Protein AF-A0A1N7R4X8-F1 (afdb_monomer)

Organism: NCBI:txid477680

pLDDT: mean 83.39, std 15.97, range [34.5, 97.56]

Nearest PDB structures (foldseek):
  7ypu-assembly1_A  TM=7.077E-01  e=3.087E-02  Streptomyces lavendulae subsp. lavendulae
  5c82-assembly1_A-2  TM=6.660E-01  e=2.263E-02  Streptomyces noursei
  7ypu-assembly2_C  TM=7.024E-01  e=5.746E-02  Streptomyces lavendulae subsp. lavendulae
  7ypv-assembly1_B  TM=7.015E-01  e=5.400E-02  Streptomyces lavendulae subsp. lavendulae
  7ypu-assembly2_D  TM=7.006E-01  e=1.005E-01  Streptomyces lavendulae subsp. lavendulae

Secondary structure (DSSP, 8-state):
--THHHHHGGGEEEEEES-GGGGTT----HHHHHHHTT----TT---EEEEEEEEETTEEEEEEE-SS-EEEEEEETTTTEEEEEEEE--GGGTTS-HHHHHHHHHHHHHHHTT--EEEE---SSS-----EE-

Solvent-accessible surface area (backbone atoms only — not comparable to full-atom values): 7537 Å² total; per-residue (Å²): 142,78,68,56,44,72,78,49,46,86,39,54,47,79,46,82,46,70,60,66,79,53,36,72,86,46,95,66,52,72,66,53,53,39,28,57,67,8,50,57,71,54,91,82,65,79,54,34,41,37,41,39,34,50,76,42,74,36,24,34,38,38,37,40,44,44,96,61,37,40,36,33,32,41,37,32,63,84,80,18,37,34,37,42,68,45,79,46,62,52,77,93,50,54,94,71,48,51,71,60,40,24,52,51,39,16,57,53,37,32,57,76,68,66,37,53,37,47,43,42,59,56,64,79,75,88,79,48,83,58,74,55,77,114

Sequence (134 aa):
MLDHTEELYHIVKVTRNGDEDIAEHCNLSDKQLLALCGGIPDNTLTKLDLTITIEGPCTFETEVHTEKYYVSRNINLQEGIIINNTMLVPTIYRSTRIGTKLFYNQIVASRAHSFSTLRTNAIQGTDFYGYVTW

Structure (mmCIF, N/CA/C/O backbone):
data_AF-A0A1N7R4X8-F1
#
_entry.id   AF-A0A1N7R4X8-F1
#
loop_
_atom_site.group_PDB
_atom_site.id
_atom_site.type_symbol
_atom_site.label_atom_id
_atom_site.label_alt_id
_atom_site.label_comp_id
_atom_site.label_asym_id
_atom_site.label_entity_id
_atom_site.label_seq_id
_atom_site.pdbx_PDB_ins_code
_atom_site.Cartn_x
_atom_site.Cartn_y
_atom_site.Cartn_z
_atom_site.occupancy
_atom_site.B_iso_or_equiv
_atom_site.auth_seq_id
_atom_site.auth_comp_id
_atom_site.auth_asym_id
_atom_site.auth_atom_id
_atom_site.pdbx_PDB_model_num
ATOM 1 N N . MET A 1 1 ? -8.445 -12.158 -7.122 1.00 47.59 1 MET A N 1
ATOM 2 C CA . MET A 1 1 ? -6.979 -12.340 -7.196 1.00 47.59 1 MET A CA 1
ATOM 3 C C . MET A 1 1 ? -6.351 -11.595 -6.011 1.00 47.59 1 MET A C 1
ATOM 5 O O . MET A 1 1 ? -5.645 -10.622 -6.210 1.00 47.59 1 MET A O 1
ATOM 9 N N . LEU A 1 2 ? -6.718 -11.981 -4.780 1.00 48.94 2 LEU A N 1
ATOM 10 C CA . LEU A 1 2 ? -6.338 -11.296 -3.526 1.00 48.94 2 LEU A CA 1
ATOM 11 C C . LEU A 1 2 ? -5.275 -12.071 -2.718 1.00 48.94 2 LEU A C 1
ATOM 13 O O . LEU A 1 2 ? -4.802 -11.562 -1.712 1.00 48.94 2 LEU A O 1
ATOM 17 N N . ASP A 1 3 ? -4.892 -13.272 -3.163 1.00 51.81 3 ASP A N 1
ATOM 18 C CA . ASP A 1 3 ? -4.167 -14.259 -2.343 1.00 51.81 3 ASP A CA 1
ATOM 19 C C . ASP A 1 3 ? -2.638 -14.097 -2.299 1.00 51.81 3 ASP A C 1
ATOM 21 O O . ASP A 1 3 ? -1.971 -14.719 -1.481 1.00 51.81 3 ASP A O 1
ATOM 25 N N . HIS A 1 4 ? -2.044 -13.249 -3.142 1.00 60.00 4 HIS A N 1
ATOM 26 C CA . HIS A 1 4 ? -0.577 -13.188 -3.235 1.00 60.00 4 HIS A CA 1
ATOM 27 C C . HIS A 1 4 ? 0.094 -12.453 -2.067 1.00 60.00 4 HIS A C 1
ATOM 29 O O . HIS A 1 4 ? 1.284 -12.645 -1.828 1.00 60.00 4 HIS A O 1
ATOM 35 N N . THR A 1 5 ? -0.637 -11.614 -1.328 1.00 61.59 5 THR A N 1
ATOM 36 C CA . THR A 1 5 ? -0.055 -10.853 -0.209 1.00 61.59 5 THR A CA 1
ATOM 37 C C . THR A 1 5 ? 0.309 -11.764 0.968 1.00 61.59 5 THR A C 1
ATOM 39 O O . THR A 1 5 ? 1.315 -11.521 1.628 1.00 61.59 5 THR A O 1
ATOM 42 N N . GLU A 1 6 ? -0.462 -12.828 1.213 1.00 68.94 6 GLU A N 1
ATOM 43 C CA . GLU A 1 6 ? -0.187 -13.792 2.289 1.00 68.94 6 GLU A CA 1
ATOM 44 C C . GLU A 1 6 ? 1.058 -14.635 1.988 1.00 68.94 6 GLU A C 1
ATOM 46 O O . GLU A 1 6 ? 1.945 -14.762 2.832 1.00 68.94 6 GLU A O 1
ATOM 51 N N . GLU A 1 7 ? 1.169 -15.147 0.759 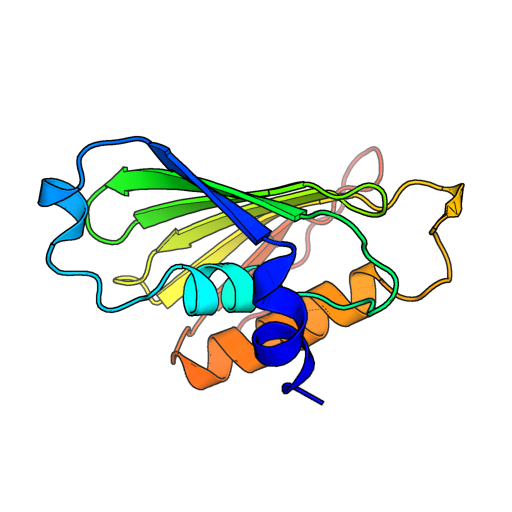1.00 73.31 7 GLU A N 1
ATOM 52 C CA . GLU A 1 7 ? 2.295 -15.982 0.318 1.00 73.31 7 GLU A CA 1
ATOM 53 C C . GLU A 1 7 ? 3.622 -15.210 0.309 1.00 73.31 7 GLU A C 1
ATOM 55 O O . GLU A 1 7 ? 4.684 -15.755 0.623 1.00 73.31 7 GLU A O 1
ATOM 60 N N . LEU A 1 8 ? 3.568 -13.918 -0.022 1.00 79.94 8 LEU A N 1
ATOM 61 C CA . LEU A 1 8 ? 4.747 -13.074 -0.193 1.00 79.94 8 LEU A CA 1
ATOM 62 C C . LEU A 1 8 ? 5.097 -12.255 1.051 1.00 79.94 8 LEU A C 1
ATOM 64 O O . LEU A 1 8 ? 6.097 -11.548 1.031 1.00 79.94 8 LEU A O 1
ATOM 68 N N . TYR A 1 9 ? 4.359 -12.374 2.160 1.00 83.88 9 TYR A N 1
ATOM 69 C CA . TYR A 1 9 ? 4.633 -11.564 3.353 1.00 83.88 9 TYR A CA 1
ATOM 70 C C . TYR A 1 9 ? 6.040 -11.788 3.941 1.00 83.88 9 TYR A C 1
ATOM 72 O O . TYR A 1 9 ? 6.582 -10.923 4.618 1.00 83.88 9 TYR A O 1
ATOM 80 N N . HIS A 1 10 ? 6.676 -12.920 3.632 1.00 85.31 10 HIS A N 1
ATOM 81 C CA . HIS A 1 10 ? 8.051 -13.220 4.033 1.00 85.31 10 HIS A CA 1
ATOM 82 C C . HIS A 1 10 ? 9.105 -12.254 3.452 1.00 85.31 10 HIS A C 1
ATOM 84 O O . HIS A 1 10 ? 10.206 -12.180 3.994 1.00 85.31 10 HIS A O 1
ATOM 90 N N . ILE A 1 11 ? 8.793 -11.519 2.373 1.00 89.62 11 ILE A N 1
ATOM 91 C CA . ILE A 1 11 ? 9.689 -10.497 1.794 1.00 89.62 11 ILE A CA 1
ATOM 92 C C . ILE A 1 11 ? 9.485 -9.108 2.415 1.00 89.62 11 ILE A C 1
ATOM 94 O O . ILE A 1 11 ? 10.190 -8.167 2.043 1.00 89.62 11 ILE A O 1
ATOM 98 N N . VAL A 1 12 ? 8.501 -8.966 3.310 1.00 93.38 12 VAL A N 1
ATOM 99 C CA . VAL A 1 12 ? 8.088 -7.688 3.890 1.00 93.38 12 VAL A CA 1
ATOM 100 C C . VAL A 1 12 ? 8.882 -7.415 5.159 1.00 93.38 12 VAL A C 1
ATOM 102 O O . VAL A 1 12 ? 8.778 -8.136 6.151 1.00 93.38 12 VAL A O 1
ATOM 105 N N . LYS A 1 13 ? 9.645 -6.326 5.148 1.00 96.06 13 LYS A N 1
ATOM 106 C CA . LYS A 1 13 ? 10.261 -5.757 6.340 1.00 96.06 13 LYS A CA 1
ATOM 107 C C . LYS A 1 13 ? 9.383 -4.616 6.844 1.00 96.06 13 LYS A C 1
ATOM 109 O O . LYS A 1 13 ? 9.218 -3.614 6.155 1.00 96.06 13 LYS A O 1
ATOM 114 N N . VAL A 1 14 ? 8.844 -4.762 8.052 1.00 95.12 14 VAL A N 1
ATOM 115 C CA . VAL A 1 14 ? 7.991 -3.743 8.678 1.00 95.12 14 VAL A CA 1
ATOM 116 C C . VAL A 1 14 ? 8.815 -2.857 9.606 1.00 95.12 14 VAL A C 1
ATOM 118 O O . VAL A 1 14 ? 9.597 -3.355 10.415 1.00 95.12 14 VAL A O 1
ATOM 121 N N . THR A 1 15 ? 8.627 -1.546 9.497 1.00 95.44 15 THR A N 1
ATOM 122 C CA . THR A 1 15 ? 9.122 -0.544 10.448 1.00 95.44 15 THR A CA 1
ATOM 123 C C . THR A 1 15 ? 7.937 0.267 10.958 1.00 95.44 15 THR A C 1
ATOM 125 O O . THR A 1 15 ? 7.192 0.830 10.159 1.00 95.44 15 THR A O 1
ATOM 128 N N . ARG A 1 16 ? 7.757 0.321 12.280 1.00 91.88 16 ARG A N 1
ATOM 129 C CA . ARG A 1 16 ? 6.718 1.125 12.934 1.00 91.88 16 ARG A CA 1
ATOM 130 C C . ARG A 1 16 ? 7.347 2.312 13.648 1.00 91.88 16 ARG A C 1
ATOM 132 O O . ARG A 1 16 ? 8.340 2.143 14.351 1.00 91.88 16 ARG A O 1
ATOM 139 N N . ASN A 1 17 ? 6.753 3.484 13.465 1.00 92.00 17 ASN A N 1
ATOM 140 C CA . ASN A 1 17 ? 7.148 4.733 14.102 1.00 92.00 17 ASN A CA 1
ATOM 141 C C . ASN A 1 17 ? 5.941 5.351 14.816 1.00 92.00 17 ASN A C 1
ATOM 143 O O . ASN A 1 17 ? 4.813 5.252 14.333 1.00 92.00 17 ASN A O 1
ATOM 147 N N . GLY A 1 18 ? 6.197 6.055 15.916 1.00 86.25 18 GLY A N 1
ATOM 148 C CA . GLY A 1 18 ? 5.163 6.714 16.711 1.00 86.25 18 GLY A CA 1
ATOM 149 C C . GLY A 1 18 ? 4.803 5.937 17.973 1.00 86.25 18 GLY A C 1
ATOM 150 O O . GLY A 1 18 ? 5.439 4.942 18.315 1.00 86.25 18 GLY A O 1
ATOM 151 N N . ASP A 1 19 ? 3.815 6.454 18.690 1.00 80.19 19 ASP A N 1
ATOM 152 C CA . ASP A 1 19 ? 3.372 5.922 19.974 1.00 80.19 19 ASP A CA 1
ATOM 153 C C . ASP A 1 19 ? 2.265 4.878 19.754 1.00 80.19 19 ASP A C 1
ATOM 155 O O . ASP A 1 19 ? 1.177 5.204 19.274 1.00 80.19 19 ASP A O 1
ATOM 159 N N . GLU A 1 20 ? 2.557 3.610 20.057 1.00 75.94 20 GLU A N 1
ATOM 160 C CA . GLU A 1 20 ? 1.613 2.502 19.862 1.00 75.94 20 GLU A CA 1
ATOM 161 C C . GLU A 1 20 ? 0.388 2.603 20.779 1.00 75.94 20 GLU A C 1
ATOM 163 O O . GLU A 1 20 ? -0.692 2.159 20.380 1.00 75.94 20 GLU A O 1
ATOM 168 N N . ASP A 1 21 ? 0.510 3.274 21.929 1.00 75.19 21 ASP A N 1
ATOM 169 C CA . ASP A 1 21 ? -0.600 3.478 22.865 1.00 75.19 21 ASP A CA 1
ATOM 170 C C . ASP A 1 21 ? -1.679 4.383 22.239 1.00 75.19 21 ASP A C 1
ATOM 172 O O . ASP A 1 21 ? -2.877 4.224 22.475 1.00 75.19 21 ASP A O 1
ATOM 176 N N . ILE A 1 22 ? -1.284 5.289 21.334 1.00 71.50 22 ILE A N 1
ATOM 177 C CA . ILE A 1 22 ? -2.214 6.137 20.568 1.00 71.50 22 ILE A CA 1
ATOM 178 C C . ILE A 1 22 ? -3.027 5.306 19.556 1.00 71.50 22 ILE A C 1
ATOM 180 O O . ILE A 1 22 ? -4.147 5.678 19.190 1.00 71.50 22 ILE A O 1
ATOM 184 N N . ALA A 1 23 ? -2.495 4.165 19.113 1.00 70.25 23 ALA A N 1
ATOM 185 C CA . ALA A 1 23 ? -3.127 3.279 18.139 1.00 70.25 23 ALA A CA 1
ATOM 186 C C . ALA A 1 23 ? -3.916 2.116 18.771 1.00 70.25 23 ALA A C 1
ATOM 188 O O . ALA A 1 23 ? -4.477 1.310 18.024 1.00 70.25 23 ALA A O 1
ATOM 189 N N . GLU A 1 24 ? -4.016 2.027 20.106 1.00 64.38 24 GLU A N 1
ATOM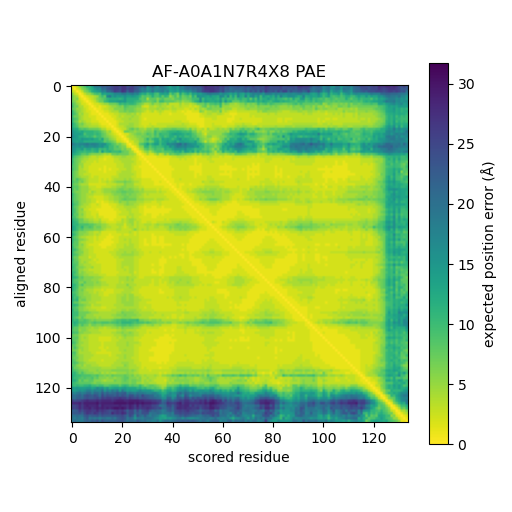 190 C CA . GLU A 1 24 ? -4.557 0.866 20.845 1.00 64.38 24 GLU A CA 1
ATOM 191 C C . GLU A 1 24 ? -5.971 0.419 20.425 1.00 64.38 24 GLU A C 1
ATOM 193 O O . GLU A 1 24 ? -6.408 -0.678 20.758 1.00 64.38 24 GLU A O 1
ATOM 198 N N . HIS A 1 25 ? -6.721 1.257 19.709 1.00 65.38 25 HIS A N 1
ATOM 199 C CA . HIS A 1 25 ? -8.125 1.008 19.362 1.00 65.38 25 HIS A CA 1
ATOM 200 C C . HIS A 1 25 ? -8.322 0.628 17.887 1.00 65.38 25 HIS A C 1
ATOM 202 O O . HIS A 1 25 ? -9.446 0.485 17.400 1.00 65.38 25 HIS A O 1
ATOM 208 N N . CYS A 1 26 ? -7.223 0.465 17.158 1.00 69.12 26 CYS A N 1
ATOM 209 C CA . CYS A 1 26 ? -7.216 0.364 15.713 1.00 69.12 26 CYS A CA 1
ATOM 210 C C . CYS A 1 26 ? -6.949 -1.090 15.320 1.00 69.12 26 CYS A C 1
ATOM 212 O O . CYS A 1 26 ? -5.810 -1.534 15.228 1.00 69.12 26 CYS A O 1
ATOM 214 N N . ASN A 1 27 ? -8.023 -1.850 15.100 1.00 74.25 27 ASN A N 1
ATOM 215 C CA . ASN A 1 27 ? -8.002 -3.304 14.876 1.00 74.25 27 ASN A CA 1
ATOM 216 C C . ASN A 1 27 ? -7.439 -3.748 13.502 1.00 74.25 27 ASN A C 1
ATOM 218 O O . ASN A 1 27 ? -7.947 -4.708 12.919 1.00 74.25 27 ASN A O 1
ATOM 222 N N . LEU A 1 28 ? -6.422 -3.073 12.952 1.00 80.62 28 LEU A N 1
ATOM 223 C CA . LEU A 1 28 ? -5.772 -3.487 11.706 1.00 80.62 28 LEU A CA 1
ATOM 224 C C . LEU A 1 28 ? -4.340 -3.977 11.927 1.00 80.62 28 LEU A C 1
ATOM 226 O O . LEU A 1 28 ? -3.501 -3.308 12.521 1.00 80.62 28 LEU A O 1
ATOM 230 N N . SER A 1 29 ? -4.059 -5.150 11.370 1.00 89.44 29 SER A N 1
ATOM 231 C CA . SER A 1 29 ? -2.715 -5.708 11.237 1.00 89.44 29 SER A CA 1
ATOM 232 C C . SER A 1 29 ? -1.913 -4.996 10.146 1.00 89.44 29 SER A C 1
ATOM 234 O O . SER A 1 29 ? -2.474 -4.458 9.188 1.00 89.44 29 SER A O 1
ATOM 236 N N . ASP A 1 30 ? -0.586 -5.102 10.220 1.00 91.38 30 ASP A N 1
ATOM 237 C CA . ASP A 1 30 ? 0.334 -4.601 9.188 1.00 91.38 30 ASP A CA 1
ATOM 238 C C . ASP A 1 30 ? -0.005 -5.139 7.789 1.00 91.38 30 ASP A C 1
ATOM 240 O O . ASP A 1 30 ? 0.083 -4.422 6.796 1.00 91.38 30 ASP A O 1
ATOM 244 N N . LYS A 1 31 ? -0.476 -6.390 7.708 1.00 91.31 31 LYS A N 1
ATOM 245 C CA . LYS A 1 31 ? -0.949 -7.012 6.463 1.00 91.31 31 LYS A CA 1
ATOM 246 C C . LYS A 1 31 ? -2.153 -6.292 5.872 1.00 91.31 31 LYS A C 1
ATOM 248 O O . LYS A 1 31 ? -2.219 -6.089 4.661 1.00 91.31 31 LYS A O 1
ATOM 253 N N . GLN A 1 32 ? -3.109 -5.912 6.714 1.00 91.69 32 GLN A N 1
ATOM 254 C CA . GLN A 1 32 ? -4.292 -5.182 6.269 1.00 91.69 32 GLN A CA 1
ATOM 255 C C . GLN A 1 32 ? -3.917 -3.760 5.856 1.00 91.69 32 GLN A C 1
ATOM 257 O O . GLN A 1 32 ? -4.376 -3.307 4.813 1.00 91.69 32 GLN A O 1
ATOM 262 N N . LEU A 1 33 ? -3.022 -3.093 6.590 1.00 93.12 33 LEU A N 1
ATOM 263 C CA . LEU A 1 33 ? -2.472 -1.797 6.181 1.00 93.12 33 LEU A CA 1
ATOM 264 C C . LEU A 1 33 ? -1.747 -1.898 4.827 1.00 93.12 33 LEU A C 1
ATOM 266 O O . LEU A 1 33 ? -2.012 -1.107 3.926 1.00 93.12 33 LEU A O 1
ATOM 270 N N . LEU A 1 34 ? -0.936 -2.938 4.614 1.00 95.12 34 LEU A N 1
ATOM 271 C CA . LEU A 1 34 ? -0.304 -3.214 3.322 1.00 95.12 34 LEU A CA 1
ATOM 272 C C . LEU A 1 34 ? -1.336 -3.465 2.209 1.00 95.12 34 LEU A C 1
ATOM 274 O O . LEU A 1 34 ? -1.187 -2.957 1.095 1.00 95.12 34 LEU A O 1
ATOM 278 N N . ALA A 1 35 ? -2.406 -4.213 2.484 1.00 93.12 35 ALA A N 1
ATOM 279 C CA . ALA A 1 35 ? -3.491 -4.433 1.527 1.00 93.12 35 ALA A CA 1
ATOM 280 C C . ALA A 1 35 ? -4.215 -3.120 1.179 1.00 93.12 35 ALA A C 1
ATOM 282 O O . ALA A 1 35 ? -4.476 -2.846 0.004 1.00 93.12 35 ALA A O 1
ATOM 283 N N . LEU A 1 36 ? -4.447 -2.261 2.175 1.00 93.00 36 LEU A N 1
ATOM 284 C CA . LEU A 1 36 ? -4.957 -0.900 2.004 1.00 93.00 36 LEU A CA 1
ATOM 285 C C . LEU A 1 36 ? -3.965 0.023 1.287 1.00 93.00 36 LEU A C 1
ATOM 287 O O . LEU A 1 36 ? -4.397 1.068 0.804 1.00 93.00 36 LEU A O 1
ATOM 291 N N . CYS A 1 37 ? -2.698 -0.388 1.134 1.00 93.62 37 CYS A N 1
ATOM 292 C CA . CYS A 1 37 ? -1.661 0.186 0.262 1.00 93.62 37 CYS A CA 1
ATOM 293 C C . CYS A 1 37 ? -1.591 -0.433 -1.150 1.00 93.62 37 CYS A C 1
ATOM 295 O O . CYS A 1 37 ? -0.796 -0.002 -1.984 1.00 93.62 37 CYS A O 1
ATOM 297 N N . GLY A 1 38 ? -2.489 -1.364 -1.485 1.00 91.94 38 GLY A N 1
ATOM 298 C CA . GLY A 1 38 ? -2.518 -2.047 -2.784 1.00 91.94 38 GLY A CA 1
ATOM 299 C C . GLY A 1 38 ? -1.801 -3.399 -2.797 1.00 91.94 38 GLY A C 1
ATOM 300 O O . GLY A 1 38 ? -1.764 -4.063 -3.838 1.00 91.94 38 GLY A O 1
ATOM 301 N N . GLY A 1 39 ? -1.282 -3.833 -1.646 1.00 92.81 39 GLY A N 1
ATOM 302 C CA . GLY A 1 39 ? -0.660 -5.138 -1.461 1.00 92.81 39 GLY A CA 1
ATOM 303 C C . GLY A 1 39 ? 0.607 -5.328 -2.291 1.00 92.81 39 GLY A C 1
ATOM 304 O O . GLY A 1 39 ? 1.342 -4.382 -2.576 1.00 92.81 39 GLY A O 1
ATOM 305 N N . ILE A 1 40 ? 0.837 -6.580 -2.694 1.00 93.56 40 ILE A N 1
ATOM 306 C CA . ILE A 1 40 ? 1.962 -6.989 -3.537 1.00 93.56 40 ILE A CA 1
ATOM 307 C C . ILE A 1 40 ? 1.419 -7.360 -4.933 1.00 93.56 40 ILE A C 1
ATOM 309 O O . ILE A 1 40 ? 0.905 -8.462 -5.126 1.00 93.56 40 ILE A O 1
ATOM 313 N N . PRO A 1 41 ? 1.464 -6.447 -5.925 1.00 90.50 41 PRO A N 1
ATOM 314 C CA . PRO A 1 41 ? 0.848 -6.640 -7.247 1.00 90.50 41 PRO A CA 1
ATOM 315 C C . PRO A 1 41 ? 1.695 -7.492 -8.214 1.00 90.50 41 PRO A C 1
ATOM 317 O O . PRO A 1 41 ? 1.263 -7.781 -9.340 1.00 90.50 41 PRO A O 1
ATOM 320 N N . ASP A 1 42 ? 2.922 -7.823 -7.814 1.00 89.38 42 ASP A N 1
ATOM 321 C CA . ASP A 1 42 ? 3.944 -8.471 -8.625 1.00 89.38 42 ASP A CA 1
ATOM 322 C C . ASP A 1 42 ? 4.668 -9.524 -7.779 1.00 89.38 42 ASP A C 1
ATOM 324 O O . ASP A 1 42 ? 5.254 -9.210 -6.746 1.00 89.38 42 ASP A O 1
ATOM 328 N N . ASN A 1 43 ? 4.603 -10.781 -8.213 1.00 86.88 43 ASN A N 1
ATOM 329 C CA . ASN A 1 43 ? 5.159 -11.917 -7.487 1.00 86.88 43 ASN A CA 1
ATOM 330 C C . ASN A 1 43 ? 6.665 -12.102 -7.696 1.00 86.88 43 ASN A C 1
ATOM 332 O O . ASN A 1 43 ? 7.250 -12.990 -7.084 1.00 86.88 43 ASN A O 1
ATOM 336 N N . THR A 1 44 ? 7.300 -11.291 -8.548 1.00 89.81 44 THR A N 1
ATOM 337 C CA . THR A 1 44 ? 8.754 -11.331 -8.722 1.00 89.81 44 THR A CA 1
ATOM 338 C C . THR A 1 44 ? 9.485 -10.344 -7.810 1.00 89.81 44 THR A C 1
ATOM 340 O O . THR A 1 44 ? 10.691 -10.164 -7.989 1.00 89.81 44 THR A O 1
ATOM 343 N N . LEU A 1 45 ? 8.784 -9.646 -6.906 1.00 89.69 45 LEU A N 1
ATOM 344 C CA . LEU A 1 45 ? 9.439 -8.808 -5.903 1.00 89.69 45 LEU A CA 1
ATOM 345 C C . LEU A 1 45 ? 10.306 -9.675 -4.995 1.00 89.69 45 LEU A C 1
ATOM 347 O O . LEU A 1 45 ? 9.905 -10.759 -4.577 1.00 89.69 45 LEU A O 1
ATOM 351 N N . THR A 1 46 ? 11.486 -9.168 -4.663 1.00 90.69 46 THR A N 1
ATOM 352 C CA . THR A 1 46 ? 12.404 -9.862 -3.745 1.00 90.69 46 THR A CA 1
ATOM 353 C C . THR A 1 46 ? 12.455 -9.219 -2.368 1.00 90.69 46 THR A C 1
ATOM 355 O O . THR A 1 46 ? 12.860 -9.873 -1.407 1.00 90.69 46 THR A O 1
ATOM 358 N N . LYS A 1 47 ? 12.068 -7.942 -2.269 1.00 92.75 47 LYS A N 1
ATOM 359 C CA . LYS A 1 47 ? 12.063 -7.156 -1.035 1.00 92.75 47 LYS A CA 1
ATOM 360 C C . LYS A 1 47 ? 10.937 -6.132 -1.071 1.00 92.75 47 LYS A C 1
ATOM 362 O O . LYS A 1 47 ? 10.654 -5.552 -2.117 1.00 92.75 47 LYS A O 1
ATOM 367 N N . LEU A 1 48 ? 10.335 -5.896 0.086 1.00 96.50 48 LEU A N 1
ATOM 368 C CA . LEU A 1 48 ? 9.380 -4.822 0.300 1.00 96.50 48 LEU A CA 1
ATOM 369 C C . LEU A 1 48 ? 9.627 -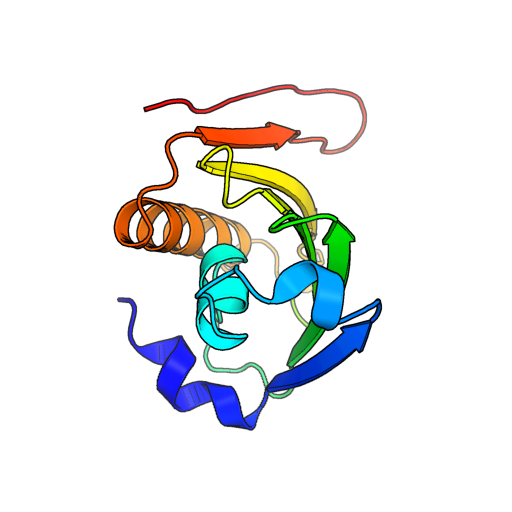4.226 1.679 1.00 96.50 48 LEU A C 1
ATOM 371 O O . LEU A 1 48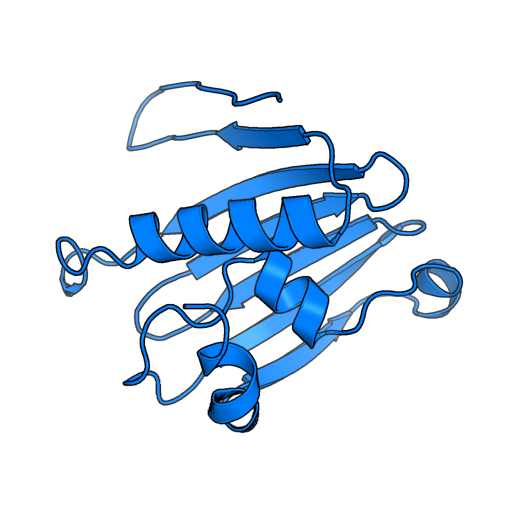 ? 9.599 -4.946 2.673 1.00 96.50 48 LEU A O 1
ATOM 375 N N . ASP A 1 49 ? 9.832 -2.917 1.738 1.00 97.44 49 ASP A N 1
ATOM 376 C CA . ASP A 1 49 ? 9.887 -2.185 2.997 1.00 97.44 49 ASP A CA 1
ATOM 377 C C . ASP A 1 49 ? 8.531 -1.504 3.219 1.00 97.44 49 ASP A C 1
ATOM 379 O O . ASP A 1 49 ? 8.059 -0.745 2.368 1.00 97.44 49 ASP A O 1
ATOM 383 N N . LEU A 1 50 ? 7.891 -1.818 4.346 1.00 97.25 50 LEU A N 1
ATOM 384 C CA . LEU A 1 50 ? 6.650 -1.203 4.803 1.00 97.25 50 LEU A CA 1
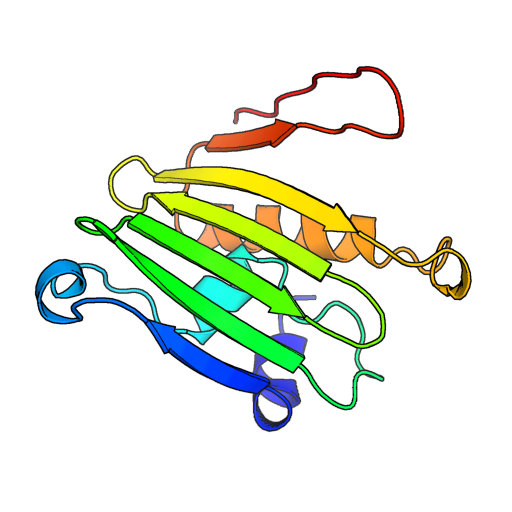ATOM 385 C C . LEU A 1 50 ? 6.964 -0.329 6.018 1.00 97.25 50 LEU A C 1
ATOM 387 O O . LEU A 1 50 ? 7.315 -0.850 7.078 1.00 97.25 50 LEU A O 1
ATOM 391 N N . THR A 1 51 ? 6.802 0.980 5.875 1.00 97.56 51 THR A N 1
ATOM 392 C CA . THR A 1 51 ? 6.867 1.928 6.990 1.00 97.56 51 THR A CA 1
ATOM 393 C C . THR A 1 51 ? 5.452 2.303 7.402 1.00 97.56 51 THR A C 1
ATOM 395 O O . THR A 1 51 ? 4.626 2.639 6.554 1.00 97.56 51 THR A O 1
ATOM 398 N N . ILE A 1 52 ? 5.164 2.238 8.699 1.00 95.81 52 ILE A N 1
ATOM 399 C CA . ILE A 1 52 ? 3.891 2.654 9.288 1.00 95.81 52 ILE A CA 1
ATOM 400 C C . ILE A 1 52 ? 4.209 3.703 10.349 1.00 95.81 52 ILE A C 1
ATOM 402 O O . ILE A 1 52 ? 4.868 3.396 11.341 1.00 95.81 52 ILE A O 1
ATOM 406 N N . THR A 1 53 ? 3.737 4.924 10.146 1.00 95.44 53 THR A N 1
ATOM 407 C CA . THR A 1 53 ? 3.852 6.018 11.111 1.00 95.44 53 THR A CA 1
ATOM 408 C C . THR A 1 53 ? 2.482 6.287 11.720 1.00 95.44 53 THR A C 1
ATOM 410 O O . THR A 1 53 ? 1.498 6.478 11.004 1.00 95.44 53 THR A O 1
ATOM 413 N N . ILE A 1 54 ? 2.406 6.263 13.049 1.00 93.31 54 ILE A N 1
ATOM 414 C CA . ILE A 1 54 ? 1.190 6.578 13.801 1.00 93.31 54 ILE A CA 1
ATOM 415 C C . ILE A 1 54 ? 1.096 8.100 13.925 1.00 93.31 54 ILE A C 1
ATOM 417 O O . ILE A 1 54 ? 1.862 8.718 14.660 1.00 93.31 54 ILE A O 1
ATOM 421 N N . GLU A 1 55 ? 0.146 8.692 13.206 1.00 91.06 55 GLU A N 1
ATOM 422 C CA . GLU A 1 55 ? -0.069 10.147 13.157 1.00 91.06 55 GLU A CA 1
ATOM 423 C C . GLU A 1 55 ? -1.106 10.615 14.191 1.00 91.06 55 GLU A C 1
ATOM 425 O O . GLU A 1 55 ? -1.198 11.795 14.527 1.00 91.06 55 GLU A O 1
ATOM 430 N N . GLY A 1 56 ? -1.916 9.690 14.704 1.00 88.81 56 GLY A N 1
ATOM 431 C CA . GLY A 1 56 ? -2.936 9.970 15.703 1.00 88.81 56 GLY A CA 1
ATOM 432 C C . GLY A 1 56 ? -3.853 8.773 15.935 1.00 88.81 56 GLY A C 1
ATOM 433 O O . GLY A 1 56 ? -3.611 7.692 15.388 1.00 88.81 56 GLY A O 1
ATOM 434 N N . PRO A 1 57 ? -4.935 8.954 16.712 1.00 88.50 57 PRO A N 1
ATOM 435 C CA . PRO A 1 57 ? -5.903 7.896 16.966 1.00 88.50 57 PRO A CA 1
ATOM 436 C C . PRO A 1 57 ? -6.449 7.338 15.649 1.00 88.50 57 PRO A C 1
ATOM 438 O O . PRO A 1 57 ? -7.082 8.044 14.864 1.00 88.50 57 PRO A O 1
ATOM 441 N N . CYS A 1 58 ? -6.135 6.073 15.378 1.00 89.50 58 CYS A N 1
ATOM 442 C CA . CYS A 1 58 ? -6.505 5.357 14.156 1.00 89.50 58 CYS A CA 1
ATOM 443 C C . CYS A 1 58 ? -6.198 6.073 12.843 1.00 89.50 58 CYS A C 1
ATOM 445 O O . CYS A 1 58 ? -6.881 5.854 11.838 1.00 89.50 58 CYS A O 1
ATOM 447 N N . THR A 1 59 ? -5.144 6.886 12.854 1.00 92.25 59 THR A N 1
ATOM 448 C CA . THR A 1 59 ? -4.622 7.562 11.675 1.00 92.25 59 THR A CA 1
ATOM 449 C C . THR A 1 59 ? -3.180 7.136 11.455 1.00 92.25 59 THR A C 1
ATOM 451 O O . THR A 1 59 ? -2.333 7.294 12.333 1.00 92.25 59 THR A O 1
ATOM 454 N N . PHE A 1 60 ? -2.912 6.596 10.272 1.00 94.81 60 PHE A N 1
ATOM 455 C CA . PHE A 1 60 ? -1.613 6.055 9.898 1.00 94.81 60 PHE A CA 1
ATOM 456 C C . PHE A 1 60 ? -1.134 6.713 8.614 1.00 94.81 60 PHE A C 1
ATOM 458 O O . PHE A 1 60 ? -1.877 6.742 7.631 1.00 94.81 60 PHE A O 1
ATOM 465 N N . GLU A 1 61 ? 0.110 7.170 8.586 1.00 95.94 61 GLU A N 1
ATOM 466 C CA . GLU A 1 61 ? 0.840 7.296 7.332 1.00 95.94 61 GLU A CA 1
ATOM 467 C C . GLU A 1 61 ? 1.513 5.954 7.033 1.00 95.94 61 GLU A C 1
ATOM 469 O O . GLU A 1 61 ? 2.107 5.314 7.899 1.00 95.94 61 GLU A O 1
ATOM 474 N N . THR A 1 62 ? 1.371 5.487 5.801 1.00 96.62 62 THR A N 1
ATOM 475 C CA . THR A 1 62 ? 1.881 4.190 5.363 1.00 96.62 62 THR A CA 1
ATOM 476 C C . THR A 1 62 ? 2.661 4.359 4.079 1.00 96.62 62 THR A C 1
ATOM 478 O O . THR A 1 62 ? 2.155 4.914 3.103 1.00 96.62 62 THR A O 1
ATOM 481 N N . GLU A 1 63 ? 3.882 3.844 4.068 1.00 97.38 63 GLU A N 1
ATOM 482 C CA . GLU A 1 63 ? 4.777 3.907 2.924 1.00 97.38 63 GLU A CA 1
ATOM 483 C C . GLU A 1 63 ? 5.227 2.507 2.529 1.00 97.38 63 GLU A C 1
ATOM 485 O O . GLU A 1 63 ? 5.654 1.710 3.361 1.00 97.38 63 GLU A O 1
ATOM 490 N N . VAL A 1 64 ? 5.144 2.207 1.238 1.00 97.38 64 VAL A N 1
ATOM 491 C CA . VAL A 1 64 ? 5.608 0.953 0.653 1.00 97.38 64 VAL A CA 1
ATOM 492 C C . VAL A 1 64 ? 6.707 1.270 -0.342 1.00 97.38 64 VAL A C 1
ATOM 494 O O . VAL A 1 64 ? 6.452 1.913 -1.363 1.00 97.38 64 VAL A O 1
ATOM 497 N N . HIS A 1 65 ? 7.910 0.776 -0.067 1.00 96.56 65 HIS A N 1
ATOM 498 C CA . HIS A 1 65 ? 9.065 0.891 -0.946 1.00 96.56 65 HIS A CA 1
ATOM 499 C C . HIS A 1 65 ? 9.461 -0.474 -1.497 1.00 96.56 65 HIS A C 1
ATOM 501 O O . HIS A 1 65 ? 9.613 -1.454 -0.769 1.00 96.56 65 HIS A O 1
ATOM 507 N N . THR A 1 66 ? 9.657 -0.525 -2.810 1.00 95.56 66 THR A N 1
ATOM 508 C CA . THR A 1 66 ? 10.173 -1.695 -3.524 1.00 95.56 66 THR A CA 1
ATOM 509 C C . THR A 1 66 ? 11.131 -1.232 -4.615 1.00 95.56 66 THR A C 1
ATOM 511 O O . THR A 1 66 ? 11.215 -0.042 -4.931 1.00 95.56 66 THR A O 1
ATOM 514 N N . GLU A 1 67 ? 11.804 -2.169 -5.273 1.00 92.88 67 GLU A N 1
ATOM 515 C 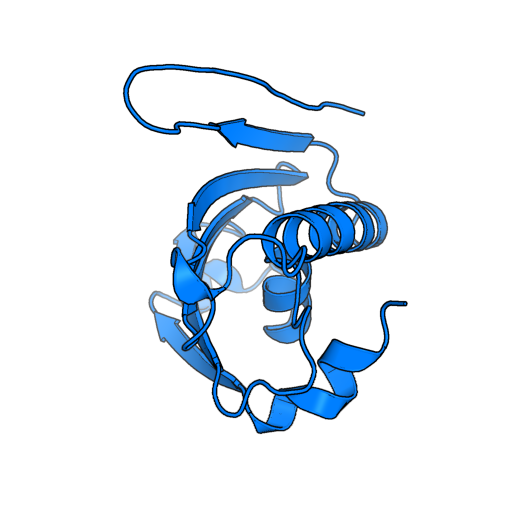CA . GLU A 1 67 ? 12.581 -1.868 -6.471 1.00 92.88 67 GLU A CA 1
ATOM 516 C C . GLU A 1 67 ? 11.710 -1.435 -7.665 1.00 92.88 67 GLU A C 1
ATOM 518 O O . GLU A 1 67 ? 12.231 -0.829 -8.602 1.00 92.88 67 GLU A O 1
ATOM 523 N N . LYS A 1 68 ? 10.397 -1.730 -7.654 1.00 93.19 68 LYS A N 1
ATOM 524 C CA . LYS A 1 68 ? 9.489 -1.508 -8.796 1.00 93.19 68 LYS A CA 1
ATOM 525 C C . LYS A 1 68 ? 8.488 -0.374 -8.623 1.00 93.19 68 LYS A C 1
ATOM 527 O O . LYS A 1 68 ? 7.925 0.084 -9.617 1.00 93.19 68 LYS A O 1
ATOM 532 N N . TYR A 1 69 ? 8.218 0.051 -7.398 1.00 92.88 69 TYR A N 1
ATOM 533 C CA . TYR A 1 69 ? 7.270 1.116 -7.102 1.00 92.88 69 TYR A CA 1
ATOM 534 C C . TYR A 1 69 ? 7.462 1.683 -5.698 1.00 92.88 69 TYR A C 1
ATOM 536 O O . TYR A 1 69 ? 8.000 1.024 -4.808 1.00 92.88 69 TYR A O 1
ATOM 544 N N . TYR A 1 70 ? 6.942 2.894 -5.520 1.00 94.31 70 TYR A N 1
ATOM 545 C CA . TYR A 1 70 ? 6.753 3.540 -4.229 1.00 94.31 70 TYR A CA 1
ATOM 546 C C . TYR A 1 70 ? 5.297 3.986 -4.083 1.00 94.31 70 TYR A C 1
ATOM 548 O O . TYR A 1 70 ? 4.709 4.515 -5.032 1.00 94.31 70 TYR A O 1
ATOM 556 N N . VAL A 1 71 ? 4.715 3.762 -2.909 1.00 94.94 71 VAL A N 1
ATOM 557 C CA . VAL A 1 71 ? 3.366 4.208 -2.550 1.00 94.94 71 VAL A CA 1
ATOM 558 C C . VAL A 1 71 ? 3.415 4.846 -1.167 1.00 94.94 71 VAL A C 1
ATOM 560 O O . VAL A 1 71 ? 3.961 4.235 -0.261 1.00 94.94 71 VAL A O 1
ATOM 563 N N . SER A 1 72 ? 2.807 6.021 -0.997 1.00 95.00 72 SER A N 1
ATOM 564 C CA . SER A 1 72 ? 2.542 6.631 0.317 1.00 95.00 72 SER A CA 1
ATOM 565 C C . SER A 1 72 ? 1.062 6.986 0.441 1.00 95.00 72 SER A C 1
ATOM 567 O O . SER A 1 72 ? 0.448 7.464 -0.527 1.00 95.00 72 SER A O 1
ATOM 569 N N . ARG A 1 73 ? 0.474 6.707 1.609 1.00 95.06 73 ARG A N 1
ATOM 570 C CA . ARG A 1 73 ? -0.943 6.941 1.907 1.00 95.06 73 ARG A CA 1
ATOM 571 C C . ARG A 1 73 ? -1.158 7.348 3.352 1.00 95.06 73 ARG A C 1
ATOM 573 O O . ARG A 1 73 ? -0.562 6.751 4.242 1.00 95.06 73 ARG A O 1
ATOM 580 N N . ASN A 1 74 ? -2.132 8.228 3.563 1.00 95.25 74 ASN A N 1
ATOM 581 C CA . ASN A 1 74 ? -2.706 8.471 4.883 1.00 95.25 74 ASN A CA 1
ATOM 582 C C . ASN A 1 74 ? -4.019 7.704 5.005 1.00 95.25 74 ASN A C 1
ATOM 584 O O . ASN A 1 74 ? -4.896 7.813 4.148 1.00 95.25 74 ASN A O 1
ATOM 588 N N . ILE A 1 75 ? -4.155 6.922 6.064 1.00 94.81 75 ILE A N 1
ATOM 589 C CA . ILE A 1 75 ? -5.284 6.040 6.325 1.00 94.81 75 ILE A CA 1
ATOM 590 C C . ILE A 1 75 ? -5.908 6.481 7.645 1.00 94.81 75 ILE A C 1
ATOM 592 O O . ILE A 1 75 ? -5.285 6.332 8.690 1.00 94.81 75 ILE A O 1
ATOM 596 N N . ASN A 1 76 ? -7.139 6.986 7.603 1.00 92.75 76 ASN A N 1
ATOM 597 C CA . ASN A 1 76 ? -7.934 7.289 8.788 1.00 92.75 76 ASN A CA 1
ATOM 598 C C . ASN A 1 76 ? -9.046 6.240 8.913 1.00 92.75 76 ASN A C 1
ATOM 600 O O . ASN A 1 76 ? -10.005 6.243 8.134 1.00 92.75 76 ASN A O 1
ATOM 604 N N . LEU A 1 77 ? -8.909 5.325 9.877 1.00 89.94 77 LEU A N 1
ATOM 605 C CA . LEU A 1 77 ? -9.879 4.241 10.072 1.00 89.94 77 LEU A CA 1
ATOM 606 C C . LEU A 1 77 ? -11.192 4.744 10.661 1.00 89.94 77 LEU A C 1
ATOM 608 O O . LEU A 1 77 ? -12.243 4.200 10.341 1.00 89.94 77 LEU A O 1
ATOM 612 N N . GLN A 1 78 ? -11.134 5.767 11.515 1.00 89.56 78 GLN A N 1
ATOM 613 C CA . GLN A 1 78 ? -12.315 6.315 12.174 1.00 89.56 78 GLN A CA 1
ATOM 614 C C . GLN A 1 78 ? -13.244 6.990 11.161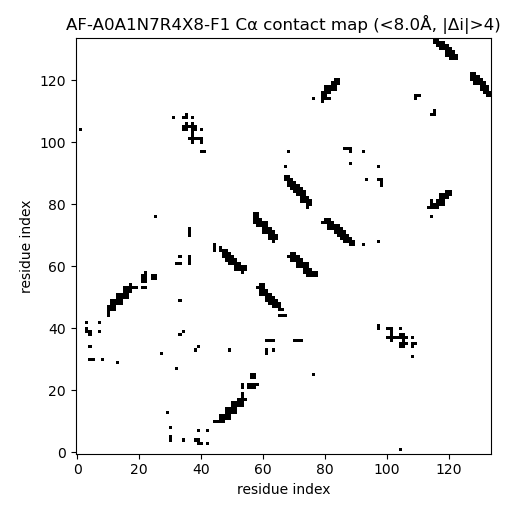 1.00 89.56 78 GLN A C 1
ATOM 616 O O . GLN A 1 78 ? -14.458 6.811 11.212 1.00 89.56 78 GLN A O 1
ATOM 621 N N . GLU A 1 79 ? -12.673 7.744 10.224 1.00 89.38 79 GLU A N 1
ATOM 622 C CA . GLU A 1 79 ? -13.429 8.404 9.158 1.00 89.38 79 GLU A CA 1
ATOM 623 C C . GLU A 1 79 ? -13.708 7.474 7.966 1.00 89.38 79 GLU A C 1
ATOM 625 O O . GLU A 1 79 ? -14.534 7.792 7.110 1.00 89.38 79 GLU A O 1
ATOM 630 N N . GLY A 1 80 ? -13.030 6.324 7.887 1.00 90.38 80 GLY A N 1
ATOM 631 C CA . GLY A 1 80 ? -13.125 5.417 6.744 1.00 90.38 80 GLY A CA 1
ATOM 632 C C . GLY A 1 80 ? -12.588 6.048 5.456 1.00 90.38 80 GLY A C 1
ATOM 633 O O . GLY A 1 80 ? -13.124 5.798 4.371 1.00 90.38 80 GLY A O 1
ATOM 634 N N . ILE A 1 81 ? -11.535 6.865 5.574 1.00 91.69 81 ILE A N 1
ATOM 635 C CA . ILE A 1 81 ? -10.922 7.616 4.471 1.00 91.69 81 ILE A CA 1
ATOM 636 C C . ILE A 1 81 ? -9.490 7.135 4.243 1.00 91.69 81 ILE A C 1
ATOM 638 O O . ILE A 1 81 ? -8.711 6.985 5.183 1.00 91.69 81 ILE A O 1
ATOM 642 N N . ILE A 1 82 ? -9.118 6.964 2.974 1.00 93.94 82 ILE A N 1
ATOM 643 C CA . ILE A 1 82 ? -7.712 6.849 2.567 1.00 93.94 82 ILE A CA 1
ATOM 644 C C . ILE A 1 82 ? -7.377 7.982 1.610 1.00 93.94 82 ILE A C 1
ATOM 646 O O . ILE A 1 82 ? -8.103 8.226 0.645 1.00 93.94 82 ILE A O 1
ATOM 650 N N . ILE A 1 83 ? -6.256 8.645 1.858 1.00 93.38 83 ILE A N 1
ATOM 651 C CA . ILE A 1 83 ? -5.667 9.658 0.992 1.00 93.38 83 ILE A CA 1
ATOM 652 C C . ILE A 1 83 ? -4.446 9.035 0.319 1.00 93.38 83 ILE A C 1
ATOM 654 O O . ILE A 1 83 ? -3.485 8.648 0.977 1.00 93.38 83 ILE A O 1
ATOM 658 N N . ASN A 1 84 ? -4.489 8.917 -1.004 1.00 92.06 84 ASN A N 1
ATOM 659 C CA . ASN A 1 84 ? -3.361 8.491 -1.818 1.00 92.06 84 ASN A CA 1
ATOM 660 C C . ASN A 1 84 ? -2.427 9.682 -2.038 1.00 92.06 84 ASN A C 1
ATOM 662 O O . ASN A 1 84 ? -2.686 10.506 -2.919 1.00 92.06 84 ASN A O 1
ATOM 666 N N . ASN A 1 85 ? -1.362 9.760 -1.238 1.00 90.69 85 ASN A N 1
ATOM 667 C CA . ASN A 1 85 ? -0.392 10.852 -1.288 1.00 90.69 85 ASN A CA 1
ATOM 668 C C . ASN A 1 85 ? 0.482 10.731 -2.539 1.00 90.69 85 ASN A C 1
ATOM 670 O O . ASN A 1 85 ? 0.567 11.659 -3.337 1.00 90.69 85 ASN A O 1
ATOM 674 N N . THR A 1 86 ? 1.112 9.565 -2.720 1.00 89.75 86 THR A N 1
ATOM 675 C CA . THR A 1 86 ? 2.026 9.306 -3.838 1.00 89.75 86 THR A CA 1
ATOM 676 C C . THR A 1 86 ? 1.874 7.879 -4.350 1.00 89.75 86 THR A C 1
ATOM 678 O O . THR A 1 86 ? 1.754 6.931 -3.577 1.00 89.75 86 THR A O 1
ATOM 681 N N . MET A 1 87 ? 1.933 7.715 -5.672 1.00 90.88 87 MET A N 1
ATOM 682 C CA . MET A 1 87 ? 2.170 6.431 -6.329 1.00 90.88 87 MET A CA 1
ATOM 683 C C . MET A 1 87 ? 3.151 6.647 -7.477 1.00 90.88 87 MET A C 1
ATOM 685 O O . MET A 1 87 ? 2.840 7.322 -8.456 1.00 90.88 87 MET A O 1
ATOM 689 N N . LEU A 1 88 ? 4.333 6.051 -7.368 1.00 90.12 88 LEU A N 1
ATOM 690 C CA . LEU A 1 88 ? 5.395 6.177 -8.352 1.00 90.12 88 LEU A CA 1
ATOM 691 C C . LEU A 1 88 ? 5.777 4.804 -8.897 1.00 90.12 88 LEU A C 1
ATOM 693 O O . LEU A 1 88 ? 6.116 3.896 -8.146 1.00 90.12 88 LEU A O 1
ATOM 697 N N . VAL A 1 89 ? 5.783 4.686 -10.225 1.00 88.25 89 VAL A N 1
ATOM 698 C CA . VAL A 1 89 ? 6.339 3.535 -10.946 1.00 88.25 89 VAL A CA 1
ATOM 699 C C . VAL A 1 89 ? 7.480 4.045 -11.838 1.00 88.25 89 VAL A C 1
ATOM 701 O O . VAL A 1 89 ? 7.219 4.853 -12.748 1.00 88.25 89 VAL A O 1
ATOM 704 N N . PRO A 1 90 ? 8.739 3.620 -11.599 1.00 85.38 90 PRO A N 1
ATOM 705 C CA . PRO A 1 90 ? 9.878 3.977 -12.434 1.00 85.38 90 PRO A CA 1
ATOM 706 C C . PRO A 1 90 ? 9.624 3.635 -13.900 1.00 85.38 90 PRO A C 1
ATOM 708 O O . PRO A 1 90 ? 8.964 2.644 -14.212 1.00 85.38 90 PRO A O 1
ATOM 711 N N . THR A 1 91 ? 10.173 4.436 -14.816 1.00 82.00 91 THR A N 1
ATOM 712 C CA . THR A 1 91 ? 9.910 4.306 -16.260 1.00 82.00 91 THR A CA 1
ATOM 713 C C . THR A 1 91 ? 10.175 2.901 -16.800 1.00 82.00 91 THR A C 1
ATOM 715 O O . THR A 1 91 ? 9.377 2.411 -17.592 1.00 82.00 91 THR A O 1
ATOM 718 N N . ILE A 1 92 ? 11.222 2.226 -16.315 1.00 87.44 92 ILE A N 1
ATOM 719 C CA . ILE A 1 92 ? 11.576 0.853 -16.716 1.00 87.44 92 ILE A CA 1
ATOM 720 C C . ILE A 1 92 ? 10.499 -0.189 -16.373 1.00 87.44 92 ILE A C 1
ATOM 722 O O . ILE A 1 92 ? 10.440 -1.236 -17.007 1.00 87.44 92 ILE A O 1
ATOM 726 N N . TYR A 1 93 ? 9.628 0.108 -15.405 1.00 85.88 93 TYR A N 1
ATOM 727 C CA . TYR A 1 93 ? 8.513 -0.747 -14.997 1.00 85.88 93 TYR A CA 1
ATOM 728 C C . TYR A 1 93 ? 7.157 -0.196 -15.444 1.00 85.88 93 TYR A C 1
ATOM 730 O O . TYR A 1 93 ? 6.119 -0.770 -15.110 1.00 85.88 93 TYR A O 1
ATOM 738 N N . ARG A 1 94 ? 7.109 0.902 -16.208 1.00 81.62 94 ARG A N 1
ATOM 739 C CA . ARG A 1 94 ? 5.849 1.373 -16.803 1.00 81.62 94 ARG A CA 1
ATOM 740 C C . ARG A 1 94 ? 5.355 0.363 -17.844 1.00 81.62 94 ARG A C 1
ATOM 742 O O . ARG A 1 94 ? 6.111 -0.462 -18.344 1.00 81.62 94 ARG A O 1
ATOM 749 N N . SER A 1 95 ? 4.050 0.372 -18.115 1.00 82.00 95 SER A N 1
ATOM 750 C CA . SER A 1 95 ? 3.360 -0.599 -18.991 1.00 82.00 95 SER A CA 1
ATOM 751 C C . SER A 1 95 ? 3.272 -2.046 -18.474 1.00 82.00 95 SER A C 1
ATOM 753 O O . SER A 1 95 ? 2.597 -2.869 -19.085 1.00 82.00 95 SER A O 1
ATOM 755 N N . THR A 1 96 ? 3.822 -2.349 -17.296 1.00 84.38 96 THR A N 1
ATOM 756 C CA . THR A 1 96 ? 3.635 -3.640 -16.591 1.00 84.38 96 THR A CA 1
ATOM 757 C C . THR A 1 96 ? 2.310 -3.728 -15.818 1.00 84.38 96 THR A C 1
ATOM 759 O O . THR A 1 96 ? 1.998 -4.745 -15.197 1.00 84.38 96 THR A O 1
ATOM 762 N N . ARG A 1 97 ? 1.510 -2.652 -15.849 1.00 88.94 97 ARG A N 1
ATOM 763 C CA . ARG A 1 97 ? 0.234 -2.490 -15.126 1.00 88.94 97 ARG A CA 1
ATOM 764 C C . ARG A 1 97 ? 0.351 -2.493 -13.595 1.00 88.94 97 ARG A C 1
ATOM 766 O O . ARG A 1 97 ? -0.677 -2.591 -12.932 1.00 88.94 97 ARG A O 1
ATOM 773 N N . ILE A 1 98 ? 1.552 -2.336 -13.025 1.00 89.12 98 ILE A N 1
ATOM 774 C CA . ILE A 1 98 ? 1.763 -2.277 -11.564 1.00 89.12 98 ILE A CA 1
ATOM 775 C C . ILE A 1 98 ? 0.866 -1.222 -10.904 1.00 89.12 98 ILE A C 1
ATOM 777 O O . ILE A 1 98 ? 0.111 -1.564 -10.001 1.00 89.12 98 ILE A O 1
ATOM 781 N N . GLY A 1 99 ? 0.859 0.020 -11.403 1.00 88.50 99 GLY A N 1
ATOM 782 C CA . GLY A 1 99 ? 0.017 1.087 -10.840 1.00 88.50 99 GLY A CA 1
ATOM 783 C C . GLY A 1 99 ? -1.480 0.750 -10.862 1.00 88.50 99 GLY A C 1
ATOM 784 O O . GLY A 1 99 ? -2.171 0.891 -9.857 1.00 88.50 99 GLY A O 1
ATOM 785 N N . THR A 1 100 ? -1.977 0.207 -11.979 1.00 89.75 100 THR A N 1
ATOM 786 C CA . THR A 1 100 ? -3.373 -0.243 -12.096 1.00 89.75 100 THR A CA 1
ATOM 787 C C . THR A 1 100 ? -3.700 -1.351 -11.097 1.00 89.75 100 THR A C 1
ATOM 789 O O . THR A 1 100 ? -4.753 -1.308 -10.469 1.00 89.75 100 THR A O 1
ATOM 792 N N . LYS A 1 101 ? -2.806 -2.332 -10.929 1.00 91.75 101 LYS A N 1
ATOM 793 C CA . LYS A 1 101 ? -2.988 -3.422 -9.964 1.00 91.75 101 LYS A CA 1
ATOM 794 C C . LYS A 1 101 ? -2.977 -2.910 -8.523 1.00 91.75 101 LYS A C 1
ATOM 796 O O . LYS A 1 101 ? -3.859 -3.289 -7.766 1.00 91.75 101 LYS A O 1
ATOM 801 N N . LEU A 1 102 ? -2.046 -2.020 -8.167 1.00 92.25 102 LEU A N 1
ATOM 802 C CA . LEU A 1 102 ? -1.987 -1.391 -6.840 1.00 92.25 102 LEU A CA 1
ATOM 803 C C . LEU A 1 102 ? -3.293 -0.672 -6.505 1.00 92.25 102 LEU A C 1
ATOM 805 O O . LEU A 1 102 ? -3.836 -0.838 -5.415 1.00 92.25 102 LEU A O 1
ATOM 809 N N . PHE A 1 103 ? -3.812 0.113 -7.449 1.00 91.06 103 PHE A N 1
ATOM 810 C CA . PHE A 1 103 ? -5.054 0.850 -7.243 1.00 91.06 103 PHE A CA 1
ATOM 811 C C . PHE A 1 103 ? -6.278 -0.075 -7.189 1.00 91.06 103 PHE A C 1
ATOM 813 O O . PHE A 1 103 ? -7.139 0.078 -6.329 1.00 91.06 103 PHE A O 1
ATOM 820 N N . TYR A 1 104 ? -6.341 -1.090 -8.054 1.00 91.19 104 TYR A N 1
ATOM 821 C CA . TYR A 1 104 ? -7.419 -2.078 -8.018 1.00 91.19 104 TYR A CA 1
ATOM 822 C C . TYR A 1 104 ? -7.430 -2.868 -6.702 1.00 91.19 104 TYR A C 1
ATOM 824 O O . TYR A 1 104 ? -8.471 -2.982 -6.058 1.00 91.19 104 TYR A O 1
ATOM 832 N N . ASN A 1 105 ? -6.271 -3.368 -6.270 1.00 93.00 105 ASN A N 1
ATOM 833 C CA . ASN A 1 105 ? -6.127 -4.095 -5.012 1.00 93.00 105 ASN A CA 1
ATOM 834 C C . ASN A 1 105 ? -6.528 -3.226 -3.815 1.00 93.00 105 ASN A C 1
ATOM 836 O O . ASN A 1 105 ? -7.215 -3.718 -2.923 1.00 93.00 105 ASN A O 1
ATOM 840 N N . GLN A 1 106 ? -6.176 -1.933 -3.831 1.00 93.69 106 GLN A N 1
ATOM 841 C CA . GLN A 1 106 ? -6.628 -0.975 -2.824 1.00 93.69 106 GLN A CA 1
ATOM 842 C C . GLN A 1 106 ? -8.147 -0.900 -2.771 1.00 93.69 106 GLN A C 1
ATOM 844 O O . GLN A 1 106 ? -8.706 -1.053 -1.698 1.00 93.69 106 GLN A O 1
ATOM 849 N N . ILE A 1 107 ? -8.819 -0.688 -3.908 1.00 91.75 107 ILE A N 1
ATOM 850 C CA . ILE A 1 107 ? -10.286 -0.586 -3.947 1.00 91.75 107 ILE A CA 1
ATOM 851 C C . ILE A 1 107 ? -10.923 -1.830 -3.326 1.00 91.75 107 ILE A C 1
ATOM 853 O O . ILE A 1 107 ? -11.876 -1.728 -2.554 1.00 91.75 107 ILE A O 1
ATOM 857 N N . VAL A 1 108 ? -10.394 -3.009 -3.650 1.00 91.56 108 VAL A N 1
ATOM 858 C CA . VAL A 1 108 ? -10.907 -4.269 -3.112 1.00 91.56 108 VAL A CA 1
ATOM 859 C C . VAL A 1 108 ? -10.671 -4.370 -1.599 1.00 91.56 108 VAL A C 1
ATOM 861 O O . VAL A 1 108 ? -11.606 -4.705 -0.874 1.00 91.56 108 VAL A O 1
ATOM 864 N N . ALA A 1 109 ? -9.475 -4.030 -1.110 1.00 92.38 109 ALA A N 1
ATOM 865 C CA . ALA A 1 109 ? -9.161 -4.029 0.320 1.00 92.38 109 ALA A CA 1
ATOM 866 C C . ALA A 1 109 ? -9.990 -2.992 1.097 1.00 92.38 109 ALA A C 1
ATOM 868 O O . ALA A 1 109 ? -10.571 -3.307 2.130 1.00 92.38 109 ALA A O 1
ATOM 869 N N . SER A 1 110 ? -10.121 -1.775 0.571 1.00 91.88 110 SER A N 1
ATOM 870 C CA . SER A 1 110 ? -10.936 -0.705 1.149 1.00 91.88 110 SER A CA 1
ATOM 871 C C . SER A 1 110 ? -12.389 -1.135 1.321 1.00 91.88 110 SER A C 1
ATOM 873 O O . SER A 1 110 ? -12.960 -0.931 2.388 1.00 91.88 110 SER A O 1
ATOM 875 N N . ARG A 1 111 ? -12.970 -1.803 0.316 1.00 90.00 111 ARG A N 1
ATOM 876 C CA . ARG A 1 111 ? -14.325 -2.365 0.41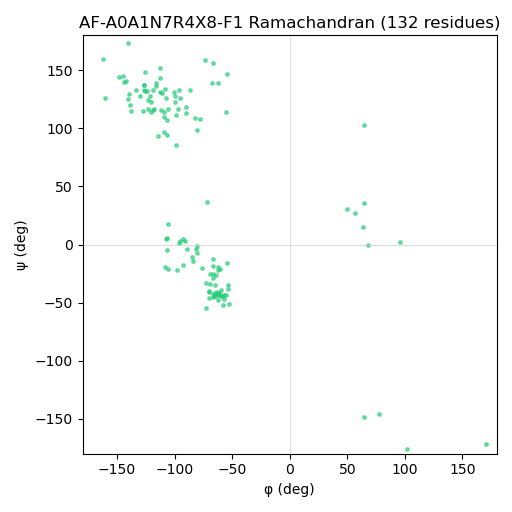2 1.00 90.00 111 ARG A CA 1
ATOM 877 C C . ARG A 1 111 ? -14.425 -3.475 1.454 1.00 90.00 111 ARG A C 1
ATOM 879 O O . ARG A 1 111 ? -15.397 -3.508 2.198 1.00 90.00 111 ARG A O 1
ATOM 886 N N . ALA A 1 112 ? -13.432 -4.362 1.525 1.00 89.75 112 ALA A N 1
ATOM 887 C CA . ALA A 1 112 ? -13.397 -5.435 2.520 1.00 89.75 112 ALA A CA 1
ATOM 888 C C . ALA A 1 112 ? -13.293 -4.907 3.964 1.00 89.75 112 ALA A C 1
ATOM 890 O O . ALA A 1 112 ? -13.749 -5.570 4.892 1.00 89.75 112 ALA A O 1
ATOM 891 N N . HIS A 1 113 ? -12.734 -3.708 4.141 1.00 88.56 113 HIS A N 1
ATOM 892 C CA . HIS A 1 113 ? -12.580 -3.033 5.430 1.00 88.56 113 HIS A CA 1
ATOM 893 C C . HIS A 1 113 ? -13.554 -1.863 5.634 1.00 88.56 113 HIS A C 1
ATOM 895 O O . HIS A 1 113 ? -13.325 -1.028 6.504 1.00 88.56 113 HIS A O 1
ATOM 901 N N . SER A 1 114 ? -14.638 -1.800 4.854 1.00 88.62 114 SER A N 1
ATOM 902 C CA . SER A 1 114 ? -15.715 -0.808 5.007 1.00 88.62 114 SER A CA 1
ATOM 903 C C . SER A 1 114 ? -15.269 0.661 4.940 1.00 88.62 114 SER A C 1
ATOM 905 O O . SER A 1 114 ? -15.936 1.536 5.490 1.00 88.62 114 SER A O 1
ATOM 907 N N . PHE A 1 115 ? -14.175 0.961 4.237 1.00 87.56 115 PHE A N 1
ATOM 908 C CA . PHE A 1 115 ? -13.838 2.343 3.897 1.00 87.56 115 PHE A CA 1
ATOM 909 C C . PHE A 1 115 ? -14.879 2.888 2.917 1.00 87.56 115 PHE A C 1
ATOM 911 O O . PHE A 1 115 ? -15.301 2.193 1.989 1.00 87.56 115 PHE A O 1
ATOM 918 N N . SER A 1 116 ? -15.291 4.136 3.117 1.00 85.44 116 SER A N 1
ATOM 919 C CA . SER A 1 116 ? -16.306 4.807 2.297 1.00 85.44 116 SER A CA 1
ATOM 920 C C . SER A 1 116 ? -15.685 5.702 1.223 1.00 85.44 116 SER A C 1
ATOM 922 O O . SER A 1 116 ? -16.326 6.013 0.224 1.00 85.44 116 SER A O 1
ATOM 924 N N . THR A 1 117 ? -14.432 6.133 1.415 1.00 85.75 117 THR A N 1
ATOM 925 C CA . THR A 1 117 ? -13.819 7.164 0.571 1.00 85.75 117 THR A CA 1
ATOM 926 C C . THR A 1 117 ? -12.360 6.858 0.233 1.00 85.75 117 THR A C 1
ATOM 928 O O . THR A 1 117 ? -11.528 6.673 1.123 1.00 85.75 117 THR A O 1
ATOM 931 N N . LEU A 1 118 ? -12.021 6.926 -1.061 1.00 84.81 118 LEU A N 1
ATOM 932 C CA . LEU A 1 118 ? -10.640 7.038 -1.543 1.00 84.81 118 LEU A CA 1
ATOM 933 C C . LEU A 1 118 ? -10.424 8.410 -2.166 1.00 84.81 118 LEU A C 1
ATOM 935 O O . LEU A 1 118 ? -10.994 8.748 -3.204 1.00 84.81 118 LEU A O 1
ATOM 939 N N . ARG A 1 119 ? -9.547 9.199 -1.555 1.00 85.44 119 ARG A N 1
ATOM 940 C CA . ARG A 1 119 ? -9.083 10.461 -2.122 1.00 85.44 119 ARG A CA 1
ATOM 941 C C . ARG A 1 119 ? -7.784 10.204 -2.860 1.00 85.44 119 ARG A C 1
ATOM 943 O O . ARG A 1 119 ? -6.840 9.674 -2.287 1.00 85.44 119 ARG A O 1
ATOM 950 N N . THR A 1 120 ? -7.727 10.591 -4.124 1.00 79.00 120 THR A N 1
ATOM 951 C CA . THR A 1 120 ? -6.512 10.482 -4.928 1.00 79.00 120 THR A CA 1
ATOM 952 C C . THR A 1 120 ? -6.201 11.834 -5.527 1.00 79.00 120 THR A C 1
ATOM 954 O O . THR A 1 120 ? -7.075 12.475 -6.096 1.00 79.00 120 THR A O 1
ATOM 957 N N . ASN A 1 121 ? -4.945 12.252 -5.429 1.00 67.50 121 ASN A N 1
ATOM 958 C CA . ASN A 1 121 ? -4.443 13.384 -6.191 1.00 67.50 121 ASN A CA 1
ATOM 959 C C . ASN A 1 121 ? -3.493 12.830 -7.251 1.00 67.50 121 ASN A C 1
ATOM 961 O O . ASN A 1 121 ? -2.436 12.291 -6.932 1.00 67.50 121 ASN A O 1
ATOM 965 N N . ALA A 1 122 ? -3.903 12.886 -8.517 1.00 63.12 122 ALA A N 1
ATOM 966 C CA . ALA A 1 122 ? -3.145 12.315 -9.624 1.00 63.12 122 ALA A CA 1
ATOM 967 C C . ALA A 1 122 ? -2.349 13.413 -10.333 1.00 63.12 122 ALA A C 1
ATOM 969 O O . ALA A 1 122 ? -2.792 13.976 -11.329 1.00 63.12 122 ALA A O 1
ATOM 970 N N . ILE A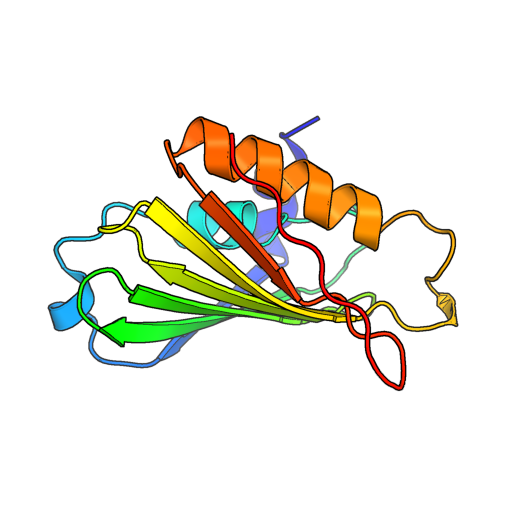 1 123 ? -1.157 13.702 -9.820 1.00 61.19 123 ILE A N 1
ATOM 971 C CA . ILE A 1 123 ? -0.261 14.692 -10.412 1.00 61.19 123 ILE A CA 1
ATOM 972 C C . ILE A 1 123 ? 0.793 13.959 -11.253 1.00 61.19 123 ILE A C 1
ATOM 974 O O . ILE A 1 123 ? 1.653 13.259 -10.721 1.00 61.19 123 ILE A O 1
ATOM 978 N N . GLN A 1 124 ? 0.737 14.113 -12.578 1.00 52.97 124 GLN A N 1
ATOM 979 C CA . GLN A 1 124 ? 1.833 13.747 -13.480 1.00 52.97 124 GLN A CA 1
ATOM 980 C C . GLN A 1 124 ? 2.366 15.027 -14.131 1.00 52.97 124 GLN A C 1
ATOM 982 O O . GLN A 1 124 ? 1.854 15.466 -15.154 1.00 52.97 124 GLN A O 1
ATOM 987 N N . GLY A 1 125 ? 3.394 15.640 -13.541 1.00 57.06 125 GLY A N 1
ATOM 988 C CA . GLY A 1 125 ? 3.820 16.984 -13.954 1.00 57.06 125 GLY A CA 1
ATOM 989 C C . GLY A 1 125 ? 2.894 18.065 -13.384 1.00 57.06 125 GLY A C 1
ATOM 990 O O . GLY A 1 125 ? 2.424 17.921 -12.267 1.00 57.06 125 GLY A O 1
ATOM 991 N N . THR A 1 126 ? 2.650 19.159 -14.101 1.00 34.50 126 THR A N 1
ATOM 992 C CA . THR A 1 126 ? 1.754 20.243 -13.656 1.00 34.50 126 THR A CA 1
ATOM 993 C C . THR A 1 126 ? 0.273 19.869 -13.837 1.00 34.50 126 THR A C 1
ATOM 995 O O . THR A 1 126 ? -0.215 19.839 -14.963 1.00 34.50 126 THR A O 1
ATOM 998 N N . ASP A 1 127 ? -0.395 19.609 -12.708 1.00 34.91 127 ASP A N 1
ATOM 999 C CA . ASP A 1 127 ? -1.838 19.709 -12.408 1.00 34.91 127 ASP A CA 1
ATOM 1000 C C . ASP A 1 127 ? -2.866 18.814 -13.133 1.00 34.91 127 ASP A C 1
ATOM 1002 O O . ASP A 1 127 ? -3.347 19.138 -14.215 1.00 34.91 127 ASP A O 1
ATOM 1006 N N . PHE A 1 128 ? -3.346 17.772 -12.433 1.00 40.22 128 PHE A N 1
ATOM 1007 C CA . PHE A 1 128 ? -4.681 17.175 -12.616 1.00 40.22 128 PHE A CA 1
ATOM 1008 C C . PHE A 1 128 ? -5.266 16.707 -11.261 1.00 40.22 128 PHE A C 1
ATOM 1010 O O . PHE A 1 128 ? -4.562 16.137 -10.427 1.00 40.22 128 PHE A O 1
ATOM 1017 N N . TYR A 1 129 ? -6.571 16.924 -11.041 1.00 41.66 129 TYR A N 1
ATOM 1018 C CA . TYR A 1 129 ? -7.318 16.474 -9.853 1.00 41.66 129 TYR A CA 1
ATOM 1019 C C . TYR A 1 129 ? -8.409 15.473 -10.255 1.00 41.66 129 TYR A C 1
ATOM 1021 O O . TYR A 1 129 ? -9.108 15.690 -11.244 1.00 41.66 129 TYR A O 1
ATOM 1029 N N . GLY A 1 130 ? -8.608 14.407 -9.475 1.00 42.66 130 GLY A N 1
ATOM 1030 C CA . GLY A 1 130 ? -9.733 13.486 -9.665 1.00 42.66 130 GLY A CA 1
ATOM 1031 C C . GLY A 1 130 ? -10.009 12.657 -8.413 1.00 42.66 130 GLY A C 1
ATOM 1032 O O . GLY A 1 130 ? -9.111 11.995 -7.913 1.00 42.66 130 GLY A O 1
ATOM 1033 N N . TYR A 1 131 ? -11.245 12.673 -7.910 1.00 40.75 131 TYR A N 1
ATOM 1034 C CA . TYR A 1 131 ? -11.675 11.894 -6.742 1.00 40.75 131 TYR A CA 1
ATOM 1035 C C . TYR A 1 131 ? -12.684 10.809 -7.138 1.00 40.75 131 TYR A C 1
ATOM 1037 O O . TYR A 1 131 ? -13.415 10.961 -8.116 1.00 40.75 131 TYR A O 1
ATOM 1045 N N . VAL A 1 132 ? -12.724 9.711 -6.374 1.00 42.12 132 VAL A N 1
ATOM 1046 C CA . VAL A 1 132 ? -13.706 8.629 -6.537 1.00 42.12 132 VAL A CA 1
ATOM 1047 C C . VAL A 1 132 ? -14.368 8.369 -5.185 1.00 42.12 132 VAL A C 1
ATOM 1049 O O . VAL A 1 132 ? -13.720 7.935 -4.238 1.00 42.12 132 VAL A O 1
ATOM 1052 N N . THR A 1 133 ? -15.667 8.635 -5.104 1.00 34.50 133 THR A N 1
ATOM 1053 C CA . THR A 1 133 ? -16.538 8.339 -3.953 1.00 34.50 133 THR A CA 1
ATOM 1054 C C . THR A 1 133 ? -17.536 7.259 -4.360 1.00 34.50 133 THR A C 1
ATOM 1056 O O . THR A 1 133 ? -17.984 7.272 -5.510 1.00 34.50 133 THR A O 1
ATOM 1059 N N . TRP A 1 134 ? -17.891 6.343 -3.459 1.00 43.69 134 TRP A N 1
ATOM 1060 C CA . TRP A 1 134 ? -18.909 5.312 -3.698 1.00 43.69 134 TRP A CA 1
ATOM 1061 C C . TRP A 1 134 ? -19.962 5.286 -2.600 1.00 43.69 134 TRP A C 1
ATOM 1063 O O . TRP A 1 134 ? -19.631 5.659 -1.455 1.00 43.69 134 TRP A O 1
#

Mean predicted aligned error: 6.43 Å

Foldseek 3Di:
DQPLLVVCVVQEDEDEEDDVVQAVVAPDDPSLVCLLQLGDLDNPFNHKYWYWYDPGHQWIWIWIDGPFKIWTWIQRLVQLEIEGPDIDGPPVNPPVCPVVSSVVSNVVSSVVSVRFFYAYQDDDDPDDGDTDGD

Radius of gyration: 14.29 Å; Cα contacts (8 Å, |Δi|>4): 253; chains: 1; bounding box: 32×36×42 Å

=== Feature glossary ===
The record interleaves many kinds of information about one protein. Here is each kind framed as the question it answers.

Q: What are the backbone torsion angles?
A: φ (phi) and ψ (psi) are the two rotatable backbone dihedrals per residue: φ is the C(i-1)–N–Cα–C torsion, ψ is the N–Cα–C–N(i+1) torsion, both in degrees on (−180°, 180°]. α-helical residues cluster near (−60°, −45°); β-strand residues near (−120°, +130°). A Ramachandran plot is simply a scatter of (φ, ψ) for every residue.

Q: What is the amino-acid chain?
A: This is the polypeptide sequence — one letter per residue, N-terminus first. Length ranges from a few dozen residues for small domains to over a thousand for large multi-domain proteins.

Q: How mobile is each atom in the crystal?
A: For experimental (PDB) structures, the B-factor (temperature factor) quantifies the positional spread of each atom in the crystal — a combination of thermal vibration and static disorder — in units of Å². High B-factors mark flexible loops or poorly resolved regions; low B-factors mark the rigid, well-ordered core.

Q: Are the domains correctly placed relative to each other?
A: Predicted Aligned Error (PAE) is an AlphaFold confidence matrix: entry (i, j) is the expected error in the position of residue j, in ångströms, when the prediction is superimposed on the true structure at residue i. Low PAE within a block of residues means that block is internally rigid and well-predicted; high PAE between two blocks means their relative placement is uncertain even if each block individually is confident.

Q: How confident is the AlphaFold model at each residue?
A: pLDDT is the predicted lDDT-Cα score: AlphaFold's confidence that the local environment of each residue (all inter-atomic distances within 15 Å) is correctly placed. It is a per-residue number between 0 and 100, with higher meaning more reliable.

Q: What family and function is it annotated with?
A: Functional annotations link the protein to curated databases. InterPro entries identify conserved domains and families by matching the sequence against member-database signatures (Pfam, PROSITE, CDD, …). Gene Ontology (GO) terms describe molecular function, biological process, and cellular component in a controlled vocabulary. CATH places the structure in a hierarchical fold classification (Class/Architecture/Topology/Homologous-superfamily). The organism is the source species.

Q: How big and how compact is the whole molecule?
A: Three whole-structure scalars: the radius of gyration (RMS distance of Cα from centroid, in Å), the count of Cα–Cα contacts (pairs closer than 8 Å and separated by more than four residues in sequence — i.e. tertiary, not local, contacts), and the bounding-box dimensions. Together they distinguish compact globular folds from extended fibres or disordered chains.

Q: What known structures does this most resemble?
A: The Foldseek neighbor list gives the closest experimentally determined structures in the PDB, ranked by structural alignment. TM-score near 1 means near-identical fold; near 0.3 means only rough topology match. This is how one finds what a novel AlphaFold prediction most resembles in the solved-structure universe.

Q: Which residues are buried vs exposed?
A: SASA measures how much of the protein is reachable by solvent. It is computed by rolling a water-sized probe over the atomic surface and summing the exposed area (Å²). Per-residue SASA distinguishes core (buried, low SASA) from surface (exposed, high SASA) residues; total SASA is a whole-molecule size measure.

Q: Which residues are in helices, strands, or loops?
A: Eight-state secondary structure (DSSP): H is the canonical α-helix, G the tighter 3₁₀-helix, I the wider π-helix; E/B are β-structure, T and S are turns and bends, and '-' is everything else. DSSP derives these from the pattern of main-chain N–H···O=C hydrogen bonds, not from the sequence.

Q: Where is each backbone atom in 3D?
A: Structure coordinates are given as an mmCIF _atom_site loop: one row per atom with element, residue name, chain id, sequence number, and x/y/z position in Å. Only the four main-chain atoms per residue are included here; side chains are omitted to keep the record compact.

Q: What if only a Cα trace is available?
A: Three-state secondary structure (P-SEA) collapses the eight DSSP classes into helix (a), strand (b), and coil (c). P-SEA assigns these from Cα geometry alone — distances and angles — without requiring backbone oxygens, so it works on any Cα trace.

Q: What do the rendered images show?
A: The six renders are orthographic views along the three Cartesian axes in both directions. Representation (cartoon, sticks, or surface) and color scheme (sequence-rainbow or by-chain) vary across proteins so the training set covers all the common visualization conventions.

Q: What does the local fold look like, residue by residue?
A: Foldseek's 3Di representation compresses backbone geometry into a per-residue letter drawn from a learned twenty-state alphabet. It captures the tertiary interaction pattern around each residue — which residues are packed against it in space, regardless of where they are in sequence.

Q: What do the diagnostic plots show?
A: The contact map is a binary N×N matrix image: pixel (i, j) is dark where Cα_i and Cα_j are within 8 Å and |i−j|>4. Because the |i−j|>4 filter removes local helical contacts, off-diagonal stripes parallel to the main diagonal indicate parallel β-sheets; stripes perpendicular to it indicate antiparallel β-sheets. The Ramachandran plot scatters every residue's (φ, ψ) pair against the sterically allowed regions. The PAE heatmap renders the predicted-aligned-error matrix.